Protein AF-W8AZU4-F1 (afdb_monomer_lite)

InterPro domains:
  IPR036910 High mobility group box domain superfamily [G3DSA:1.10.30.10] (38-131)
  IPR036910 High mobility group box domain superfamily [SSF47095] (46-109)

Sequence (178 aa):
MSGIWDKICEVFTTLVRPSRRKTRVTFSPSTLHREILRHTKFSACSNPFFNFLAEVRMKAGGGDFTNLGCGSLSPRESARIAKTAGRLWNAMSDEQKQPYRSIAMEQRKLKRLRRRRSLLTARKRRRRKPPVQCGFLLAPPSQKETRSSSTSVNSVCGEYDEVDDTSSTCSDGLGGRI

pLDDT: mean 70.91, std 18.45, range [39.22, 98.44]

Secondary structure (DSSP, 8-state):
--HHHHHHHHHHHHHS------------HHHHHHHHHHHTS-SPPSSHHHHHHHHHHHHHTTS-TT--S-----HHHHHHHHHHHHHHHHHS-HHHHHHHHHHHHHHHHHHHHHHHHHHHHHHHHHHHS-------------------------------------------------

Foldseek 3Di:
DCVVVVVVVVVCPVVCPPPPPPPVVDDDPVRVVVVCCVVLLQPQALDLLSNQLSVLCCVVQPVDPPPPPPSPQDPVRSVVSSVVSVVVVVVDDVVRSVVSNVSSVVVVVVVVVVVVVVVVVVVVVVVPPDPPPPPPPDDDDDDDDDDDDDDDDDDDPDPDDDDDPDDDDDDDDDDDDD

Organism: Ceratitis capitata (NCBI:txid7213)

Radius of gyration: 28.92 Å; chains: 1; bounding box: 54×57×100 Å

Structure (mmCIF, N/CA/C/O backbone):
data_AF-W8AZU4-F1
#
_entry.id   AF-W8AZU4-F1
#
loop_
_atom_site.group_PDB
_atom_site.id
_atom_site.type_symbol
_atom_site.label_atom_id
_atom_site.label_alt_id
_atom_site.label_comp_id
_atom_site.label_asym_id
_atom_site.label_entity_id
_atom_site.label_seq_id
_atom_site.pdbx_PDB_ins_code
_atom_site.Cartn_x
_atom_site.Cartn_y
_atom_site.Cartn_z
_atom_site.occupancy
_atom_site.B_iso_or_equiv
_atom_site.auth_seq_id
_atom_site.auth_comp_id
_atom_site.auth_asym_id
_atom_site.auth_atom_id
_atom_site.pdbx_PDB_model_num
ATOM 1 N N . MET A 1 1 ? 32.392 -22.719 46.124 1.00 52.19 1 MET A N 1
ATOM 2 C CA . MET A 1 1 ? 31.987 -21.555 46.941 1.00 52.19 1 MET A CA 1
ATOM 3 C C . MET A 1 1 ? 30.684 -20.974 46.386 1.00 52.19 1 MET A C 1
ATOM 5 O O . MET A 1 1 ? 30.717 -19.932 45.750 1.00 52.19 1 MET A O 1
ATOM 9 N N . SER A 1 2 ? 29.547 -21.652 46.584 1.00 58.03 2 SER A N 1
ATOM 10 C CA . SER A 1 2 ? 28.260 -21.235 45.977 1.00 58.03 2 SER A CA 1
ATOM 11 C C . SER A 1 2 ? 27.153 -20.934 46.999 1.00 58.03 2 SER A C 1
ATOM 13 O O . SER A 1 2 ? 26.133 -20.358 46.653 1.00 58.03 2 SER A O 1
ATOM 15 N N . GLY A 1 3 ? 27.372 -21.211 48.290 1.00 80.38 3 GLY A N 1
ATOM 16 C CA . GLY A 1 3 ? 26.290 -21.227 49.286 1.00 80.38 3 GLY A CA 1
ATOM 17 C C . GLY A 1 3 ? 25.689 -19.873 49.687 1.00 80.38 3 GLY A C 1
ATOM 18 O O . GLY A 1 3 ? 24.653 -19.854 50.342 1.00 80.38 3 GLY A O 1
ATOM 19 N N . ILE A 1 4 ? 26.311 -18.744 49.335 1.00 84.81 4 ILE A N 1
ATOM 20 C CA . ILE A 1 4 ? 25.752 -17.403 49.600 1.00 84.81 4 ILE A CA 1
ATOM 21 C C . ILE A 1 4 ? 24.885 -16.935 48.436 1.00 84.81 4 ILE A C 1
ATOM 23 O O . ILE A 1 4 ? 23.836 -16.334 48.654 1.00 84.81 4 ILE A O 1
ATOM 27 N N . TRP A 1 5 ? 25.294 -17.244 47.207 1.00 83.12 5 TRP A N 1
ATOM 28 C CA . TRP A 1 5 ? 24.556 -16.824 46.024 1.00 83.12 5 TRP A CA 1
ATOM 29 C C . TRP A 1 5 ? 23.240 -17.587 45.888 1.00 83.12 5 TRP A C 1
ATOM 31 O O . TRP A 1 5 ? 22.209 -16.970 45.639 1.00 83.12 5 TRP A O 1
ATOM 41 N N . ASP A 1 6 ? 23.247 -18.877 46.224 1.00 83.75 6 ASP A N 1
ATOM 42 C CA . ASP A 1 6 ? 22.038 -19.703 46.257 1.00 83.75 6 ASP A CA 1
ATOM 43 C C . ASP A 1 6 ? 21.012 -19.174 47.276 1.00 83.75 6 ASP A C 1
ATOM 45 O O . ASP A 1 6 ? 19.832 -19.034 46.957 1.00 83.75 6 ASP A O 1
ATOM 49 N N . LYS A 1 7 ? 21.471 -18.761 48.467 1.00 86.75 7 LYS A N 1
ATOM 50 C CA . LYS A 1 7 ? 20.611 -18.160 49.504 1.00 86.75 7 LYS A CA 1
ATOM 51 C C . LYS A 1 7 ? 20.043 -16.809 49.082 1.00 86.75 7 LYS A C 1
ATOM 53 O O . LYS A 1 7 ? 18.894 -16.499 49.381 1.00 86.75 7 LYS A O 1
ATOM 58 N N . ILE A 1 8 ? 20.835 -16.000 48.381 1.00 85.12 8 ILE A N 1
ATOM 59 C CA . ILE A 1 8 ? 20.374 -14.713 47.853 1.00 85.12 8 ILE A CA 1
ATOM 60 C C . ILE A 1 8 ? 19.313 -14.943 46.771 1.00 85.12 8 ILE A C 1
ATOM 62 O O . ILE A 1 8 ? 18.252 -14.320 46.821 1.00 85.12 8 ILE A O 1
ATOM 66 N N . CYS A 1 9 ? 19.537 -15.879 45.845 1.00 80.69 9 CYS A N 1
ATOM 67 C CA . CYS A 1 9 ? 18.547 -16.261 44.838 1.00 80.69 9 CYS A CA 1
ATOM 68 C C . CYS A 1 9 ? 17.243 -16.767 45.474 1.00 80.69 9 CYS A C 1
ATOM 70 O O . CYS A 1 9 ? 16.163 -16.353 45.054 1.00 80.69 9 CYS A O 1
ATOM 72 N N . GLU A 1 10 ? 17.320 -17.583 46.525 1.00 83.62 10 GLU A N 1
ATOM 73 C CA . GLU A 1 10 ? 16.152 -18.090 47.251 1.00 83.62 10 GLU A CA 1
ATOM 74 C C . GLU A 1 10 ? 15.335 -16.958 47.905 1.00 83.62 10 GLU A C 1
ATOM 76 O O . GLU A 1 10 ? 14.111 -16.877 47.738 1.00 83.62 10 GLU A O 1
ATOM 81 N N . VAL A 1 11 ? 16.005 -15.997 48.548 1.00 86.38 11 VAL A N 1
ATOM 82 C CA . VAL A 1 11 ? 15.364 -14.800 49.122 1.00 86.38 11 VAL A CA 1
ATOM 83 C C . VAL A 1 11 ? 14.699 -13.944 48.038 1.00 86.38 11 VAL A C 1
ATOM 85 O O . VAL A 1 11 ? 13.568 -13.489 48.209 1.00 86.38 11 VAL A O 1
ATOM 88 N N . PHE A 1 12 ? 15.338 -13.767 46.880 1.00 80.56 12 PHE A N 1
ATOM 89 C CA . PHE A 1 12 ? 14.716 -13.049 45.767 1.00 80.56 12 PHE A CA 1
ATOM 90 C C . PHE A 1 12 ? 13.496 -13.785 45.207 1.00 80.56 12 PHE A C 1
ATOM 92 O O . PHE A 1 12 ? 12.484 -13.145 44.935 1.00 80.56 12 PHE A O 1
ATOM 99 N N . THR A 1 13 ? 13.534 -15.114 45.080 1.00 77.12 13 THR A N 1
ATOM 100 C CA . THR A 1 13 ? 12.371 -15.880 44.593 1.00 77.12 13 THR A CA 1
ATOM 101 C C . THR A 1 13 ? 11.182 -15.858 45.556 1.00 77.12 13 THR A C 1
ATOM 103 O O . THR A 1 13 ? 10.034 -15.922 45.114 1.00 77.12 13 THR A O 1
ATOM 106 N N . THR A 1 14 ? 11.431 -15.723 46.860 1.00 77.81 14 THR A N 1
ATOM 107 C CA . THR A 1 14 ? 10.383 -15.650 47.890 1.00 77.81 14 THR A CA 1
ATOM 108 C C . THR A 1 14 ? 9.821 -14.235 48.060 1.00 77.81 14 THR A C 1
ATOM 110 O O . THR A 1 14 ? 8.606 -14.077 48.207 1.00 77.81 14 THR A O 1
ATOM 113 N N . LEU A 1 15 ? 10.666 -13.199 47.979 1.00 76.81 15 LEU A N 1
ATOM 114 C CA . LEU A 1 15 ? 10.249 -11.791 48.056 1.00 76.81 15 LEU A CA 1
ATOM 115 C C . LEU A 1 15 ? 9.576 -11.307 46.771 1.00 76.81 15 LEU A C 1
ATOM 117 O O . LEU A 1 15 ? 8.565 -10.601 46.819 1.00 76.81 15 LEU A O 1
ATOM 121 N N . VAL A 1 16 ? 10.088 -11.717 45.611 1.00 74.06 16 VAL A N 1
ATOM 122 C CA . VAL A 1 16 ? 9.458 -11.452 44.318 1.00 74.06 16 VAL A CA 1
ATOM 123 C C . VAL A 1 16 ? 8.365 -12.492 44.121 1.00 74.06 16 VAL A C 1
ATOM 125 O O . VAL A 1 16 ? 8.480 -13.385 43.287 1.00 74.06 16 VAL A O 1
ATOM 128 N N . ARG A 1 17 ? 7.267 -12.379 44.883 1.00 60.75 17 ARG A N 1
ATOM 129 C CA . ARG A 1 17 ? 6.017 -13.068 44.540 1.00 60.75 17 ARG A CA 1
ATOM 130 C C . ARG A 1 17 ? 5.733 -12.743 43.075 1.00 60.75 17 ARG A C 1
ATOM 132 O O . ARG A 1 17 ? 5.452 -11.576 42.784 1.00 60.75 17 ARG A O 1
ATOM 139 N N . PRO A 1 18 ? 5.777 -13.716 42.145 1.00 58.25 18 PRO A N 1
ATOM 140 C CA . PRO A 1 18 ? 5.405 -13.454 40.770 1.00 58.25 18 PRO A CA 1
ATOM 141 C C . PRO A 1 18 ? 3.962 -12.981 40.826 1.00 58.25 18 PRO A C 1
ATOM 143 O O . PRO A 1 18 ? 3.073 -13.754 41.193 1.00 58.25 18 PRO A O 1
ATOM 146 N N . SER A 1 19 ? 3.733 -11.693 40.571 1.00 55.66 19 SER A N 1
ATOM 147 C CA . SER A 1 19 ? 2.396 -11.120 40.570 1.00 55.66 19 SER A CA 1
ATOM 148 C C . SER A 1 19 ? 1.576 -11.920 39.568 1.00 55.66 19 SER A C 1
ATOM 150 O O . SER A 1 19 ? 1.701 -11.759 38.356 1.00 55.66 19 SER A O 1
ATOM 152 N N . ARG A 1 20 ? 0.743 -12.840 40.070 1.00 54.81 20 ARG A N 1
ATOM 153 C CA . ARG A 1 20 ? -0.113 -13.713 39.260 1.00 54.81 20 ARG A CA 1
ATOM 154 C C . ARG A 1 20 ? -1.301 -12.957 38.675 1.00 54.81 20 ARG A C 1
ATOM 156 O O . ARG A 1 20 ? -2.317 -13.562 38.342 1.00 54.81 20 ARG A O 1
ATOM 163 N N . ARG A 1 21 ? -1.183 -11.644 38.472 1.00 56.91 21 ARG A N 1
ATOM 164 C CA . ARG A 1 21 ? -2.088 -10.924 37.585 1.00 56.91 21 ARG A CA 1
ATOM 165 C C . ARG A 1 21 ? -1.713 -11.275 36.151 1.00 56.91 21 ARG A C 1
ATOM 167 O O . ARG A 1 21 ? -1.140 -10.483 35.414 1.00 56.91 21 ARG A O 1
ATOM 174 N N . LYS A 1 22 ? -2.076 -12.493 35.745 1.00 58.22 22 LYS A N 1
ATOM 175 C CA . LYS A 1 22 ? -2.219 -12.857 34.340 1.00 58.22 22 LYS A CA 1
ATOM 176 C C . LYS A 1 22 ? -3.443 -12.120 33.800 1.00 58.22 22 LYS A C 1
ATOM 178 O O . LYS A 1 22 ? -4.465 -12.731 33.512 1.00 58.22 22 LYS A O 1
ATOM 183 N N . THR A 1 23 ? -3.347 -10.808 33.607 1.00 59.47 23 THR A N 1
ATOM 184 C CA . THR A 1 23 ? -4.118 -10.168 32.540 1.00 59.47 23 THR A CA 1
ATOM 185 C C . THR A 1 23 ? -3.494 -10.645 31.239 1.00 59.47 23 THR A C 1
ATOM 187 O O . THR A 1 23 ? -2.675 -9.964 30.629 1.00 59.47 23 THR A O 1
ATOM 190 N N . ARG A 1 24 ? -3.814 -11.887 30.858 1.00 56.28 24 ARG A N 1
ATOM 191 C CA . ARG A 1 24 ? -3.509 -12.417 29.536 1.00 56.28 24 ARG A CA 1
ATOM 192 C C . ARG A 1 24 ? -4.415 -11.642 28.590 1.00 56.28 24 ARG A C 1
ATOM 194 O O . ARG A 1 24 ? -5.546 -12.043 28.345 1.00 56.28 24 ARG A O 1
ATOM 201 N N . VAL A 1 25 ? -3.949 -10.473 28.159 1.00 69.19 25 VAL A N 1
ATOM 202 C CA . VAL A 1 25 ? -4.617 -9.673 27.136 1.00 69.19 25 VAL A CA 1
ATOM 203 C C . VAL A 1 25 ? -4.492 -10.473 25.850 1.00 69.19 25 VAL A C 1
ATOM 205 O O . VAL A 1 25 ? -3.482 -10.425 25.154 1.00 69.19 25 VAL A O 1
ATOM 208 N N . THR A 1 26 ? -5.491 -11.305 25.584 1.00 69.25 26 THR A N 1
ATOM 209 C CA . THR A 1 26 ? -5.625 -11.978 24.305 1.00 69.25 26 THR A CA 1
ATOM 210 C C . THR A 1 26 ? -6.145 -10.936 23.332 1.00 69.25 26 THR A C 1
ATOM 212 O O . THR A 1 26 ? -7.284 -10.476 23.405 1.00 69.25 26 THR A O 1
ATOM 215 N N . PHE A 1 27 ? -5.273 -10.485 22.437 1.00 72.19 27 PHE A N 1
ATOM 216 C CA . PHE A 1 27 ? -5.737 -9.696 21.313 1.00 72.19 27 PHE A CA 1
ATOM 217 C C . PHE A 1 27 ? -6.632 -10.585 20.456 1.00 72.19 27 PHE A C 1
ATOM 219 O O . PHE A 1 27 ? -6.278 -11.725 20.157 1.00 72.19 27 PHE A O 1
ATOM 226 N N . SER A 1 28 ? -7.784 -10.054 20.045 1.00 82.44 28 SER A N 1
ATOM 227 C CA . SER A 1 28 ? -8.571 -10.675 18.981 1.00 82.44 28 SER A CA 1
ATOM 228 C C . SER A 1 28 ? -7.645 -10.997 17.797 1.00 82.44 28 SER A C 1
ATOM 230 O O . SER A 1 28 ? -6.812 -10.144 17.462 1.00 82.44 28 SER A O 1
ATOM 232 N N . PRO A 1 29 ? -7.794 -12.154 17.128 1.00 75.44 29 PRO A N 1
ATOM 233 C CA . PRO A 1 29 ? -7.015 -12.493 15.936 1.00 75.44 29 PRO A CA 1
ATOM 234 C C . PRO A 1 29 ? -6.988 -11.361 14.898 1.00 75.44 29 PRO A C 1
ATOM 236 O O . PRO A 1 29 ? -5.948 -11.074 14.311 1.00 75.44 29 PRO A O 1
ATOM 239 N N . SER A 1 30 ? -8.095 -10.626 14.752 1.00 75.38 30 SER A N 1
ATOM 240 C CA . SER A 1 30 ? -8.183 -9.448 13.879 1.00 75.38 30 SER A CA 1
ATOM 241 C C . SER A 1 30 ? -7.304 -8.273 14.327 1.00 75.38 30 SER A C 1
ATOM 243 O O . SER A 1 30 ? -6.746 -7.560 13.492 1.00 75.38 30 SER A O 1
ATOM 245 N N . THR A 1 31 ? -7.147 -8.062 15.635 1.00 74.25 31 THR A N 1
ATOM 246 C CA . THR A 1 31 ? -6.266 -7.028 16.195 1.00 74.25 31 THR A CA 1
ATOM 247 C C . THR A 1 31 ? -4.806 -7.403 16.003 1.00 74.25 31 THR A C 1
ATOM 249 O O . THR A 1 31 ? -4.027 -6.554 15.583 1.00 74.25 31 THR A O 1
ATOM 252 N N . LEU A 1 32 ? -4.457 -8.668 16.248 1.00 77.06 32 LEU A N 1
ATOM 253 C CA . LEU A 1 32 ? -3.104 -9.188 16.060 1.00 77.06 32 LEU A CA 1
ATOM 254 C C . LEU A 1 32 ? -2.707 -9.114 14.578 1.00 77.06 32 LEU A C 1
ATOM 256 O O . LEU A 1 32 ? -1.674 -8.542 14.249 1.00 77.06 32 LEU A O 1
ATOM 260 N N . HIS A 1 33 ? -3.583 -9.555 13.672 1.00 69.00 33 HIS A N 1
ATOM 261 C CA . HIS A 1 33 ? -3.378 -9.438 12.227 1.00 69.00 33 HIS A CA 1
ATOM 262 C C . HIS A 1 33 ? -3.179 -7.979 11.786 1.00 69.00 33 HIS A C 1
ATOM 264 O O . HIS A 1 33 ? -2.259 -7.656 11.039 1.00 69.00 33 HIS A O 1
ATOM 270 N N . ARG A 1 34 ? -3.989 -7.057 12.316 1.00 67.56 34 ARG A N 1
ATOM 271 C CA . ARG A 1 34 ? -3.863 -5.621 12.037 1.00 67.56 34 ARG A CA 1
ATOM 272 C C . ARG A 1 34 ? -2.594 -4.996 12.633 1.00 67.56 34 ARG A C 1
ATOM 274 O O . ARG A 1 34 ? -2.157 -3.956 12.141 1.00 67.56 34 ARG A O 1
ATOM 281 N N . GLU A 1 35 ? -2.046 -5.567 13.700 1.00 64.88 35 GLU A N 1
ATOM 282 C CA . GLU A 1 35 ? -0.778 -5.143 14.303 1.00 64.88 35 GLU A CA 1
ATOM 283 C C . GLU A 1 35 ? 0.413 -5.691 13.510 1.00 64.88 35 GLU A C 1
ATOM 285 O O . GLU A 1 35 ? 1.319 -4.930 13.188 1.00 64.88 35 GLU A O 1
ATOM 290 N N . ILE A 1 36 ? 0.353 -6.952 13.069 1.00 66.00 36 ILE A N 1
ATOM 291 C CA . ILE A 1 36 ? 1.316 -7.538 12.126 1.00 66.00 36 ILE A CA 1
ATOM 292 C C . ILE A 1 36 ? 1.379 -6.683 10.861 1.00 66.00 36 ILE A C 1
ATOM 294 O O . ILE A 1 36 ? 2.453 -6.211 10.521 1.00 66.00 36 ILE A O 1
ATOM 298 N N . LEU A 1 37 ? 0.241 -6.375 10.227 1.00 61.81 37 LEU A N 1
ATOM 299 C CA . LEU A 1 37 ? 0.197 -5.512 9.037 1.00 61.81 37 LEU A CA 1
ATOM 300 C C . LEU A 1 37 ? 0.771 -4.101 9.272 1.00 61.81 37 LEU A C 1
ATOM 302 O O . LEU A 1 37 ? 1.288 -3.485 8.340 1.00 61.81 37 LEU A O 1
ATOM 306 N N . ARG A 1 38 ? 0.678 -3.569 10.501 1.00 59.19 38 ARG A N 1
ATOM 307 C CA . ARG A 1 38 ? 1.296 -2.282 10.866 1.00 59.19 38 ARG A CA 1
ATOM 308 C C . ARG A 1 38 ? 2.808 -2.404 11.024 1.00 59.19 38 ARG A C 1
ATOM 310 O O . ARG A 1 38 ? 3.534 -1.563 10.501 1.00 59.19 38 ARG A O 1
ATOM 317 N N . HIS A 1 39 ? 3.281 -3.437 11.713 1.00 52.97 39 HIS A N 1
ATOM 318 C CA . HIS A 1 39 ? 4.709 -3.656 11.938 1.00 52.97 39 HIS A CA 1
ATOM 319 C C . HIS A 1 39 ? 5.452 -4.075 10.672 1.00 52.97 39 HIS A C 1
ATOM 321 O O . HIS A 1 39 ? 6.605 -3.690 10.485 1.00 52.97 39 HIS A O 1
ATOM 327 N N . THR A 1 40 ? 4.794 -4.798 9.769 1.00 53.72 40 THR A N 1
ATOM 328 C CA . THR A 1 40 ? 5.414 -5.288 8.537 1.00 53.72 40 THR A CA 1
ATOM 329 C C . THR A 1 40 ? 5.514 -4.226 7.439 1.00 53.72 40 THR A C 1
ATOM 331 O O . THR A 1 40 ? 6.054 -4.505 6.378 1.00 53.72 40 THR A O 1
ATOM 334 N N . LYS A 1 41 ? 5.065 -2.979 7.671 1.00 60.69 41 LYS A N 1
ATOM 335 C CA . LYS A 1 41 ? 5.096 -1.866 6.690 1.00 60.69 41 LYS A CA 1
ATOM 336 C C . LYS A 1 41 ? 4.357 -2.161 5.368 1.00 60.69 41 LYS A C 1
ATOM 338 O O . LYS A 1 41 ? 4.453 -1.363 4.439 1.00 60.69 41 LYS A O 1
ATOM 343 N N . PHE A 1 42 ? 3.603 -3.260 5.287 1.00 62.91 42 PHE A N 1
ATOM 344 C CA . PHE A 1 42 ? 2.855 -3.688 4.098 1.00 62.91 42 PHE A CA 1
ATOM 345 C C . PHE A 1 42 ? 1.386 -3.262 4.134 1.00 62.91 42 PHE A C 1
ATOM 347 O O . PHE A 1 42 ? 0.573 -3.720 3.334 1.00 62.91 42 PHE A O 1
ATOM 354 N N . SER A 1 43 ? 1.009 -2.388 5.068 1.00 69.38 43 SER A N 1
ATOM 355 C CA . SER A 1 43 ? -0.328 -1.815 5.058 1.00 69.38 43 SER A CA 1
ATOM 356 C C . SER A 1 43 ? -0.534 -1.007 3.782 1.00 69.38 43 SER A C 1
ATOM 358 O O . SER A 1 43 ? 0.269 -0.121 3.487 1.00 69.38 43 SER A O 1
ATOM 360 N N . ALA A 1 44 ? -1.634 -1.271 3.080 1.00 81.62 44 ALA A N 1
ATOM 361 C CA . ALA A 1 44 ? -2.027 -0.483 1.927 1.00 81.62 44 ALA A CA 1
ATOM 362 C C . ALA A 1 44 ? -2.044 1.019 2.273 1.00 81.62 44 ALA A C 1
ATOM 364 O O . ALA A 1 44 ? -2.649 1.462 3.256 1.00 81.62 44 ALA A O 1
ATOM 365 N N . CYS A 1 45 ? -1.359 1.795 1.447 1.00 87.25 45 CYS A N 1
ATOM 366 C CA . CYS A 1 45 ? -1.176 3.230 1.552 1.00 87.25 45 CYS A CA 1
ATOM 367 C C . CYS A 1 45 ? -2.134 3.969 0.613 1.00 87.25 45 CYS A C 1
ATOM 369 O O . CYS A 1 45 ? -2.594 3.444 -0.400 1.00 87.25 45 CYS A O 1
ATOM 371 N N . SER A 1 46 ? -2.397 5.240 0.926 1.00 89.75 46 SER A N 1
ATOM 372 C CA . SER A 1 46 ? -3.196 6.127 0.070 1.00 89.75 46 SER A CA 1
ATOM 373 C C . SER A 1 46 ? -2.459 6.613 -1.179 1.00 89.75 46 SER A C 1
ATOM 375 O O . SER A 1 46 ? -3.063 7.300 -1.992 1.00 89.75 46 SER A O 1
ATOM 377 N N . ASN A 1 47 ? -1.164 6.319 -1.308 1.00 92.50 47 ASN A N 1
ATOM 378 C CA . ASN A 1 47 ? -0.376 6.619 -2.497 1.00 92.50 47 ASN A CA 1
ATOM 379 C C . ASN A 1 47 ? -0.126 5.300 -3.253 1.00 92.50 47 ASN A C 1
ATOM 381 O O . ASN A 1 47 ? 0.363 4.344 -2.639 1.00 92.50 47 ASN A O 1
ATOM 385 N N . PRO A 1 48 ? -0.446 5.243 -4.558 1.00 94.81 48 PRO A N 1
ATOM 386 C CA . PRO A 1 48 ? -0.356 4.020 -5.348 1.00 94.81 48 PRO A CA 1
ATOM 387 C C . PRO A 1 48 ? 1.076 3.488 -5.477 1.00 94.81 48 PRO A C 1
ATOM 389 O O . PRO A 1 48 ? 1.276 2.277 -5.405 1.00 94.81 48 PRO A O 1
ATOM 392 N N . PHE A 1 49 ? 2.082 4.363 -5.574 1.00 95.06 49 PHE A N 1
ATOM 393 C CA . PHE A 1 49 ? 3.481 3.947 -5.692 1.00 95.06 49 PHE A CA 1
ATOM 394 C C . PHE A 1 49 ? 3.950 3.154 -4.468 1.00 95.06 49 PHE A C 1
ATOM 396 O O . PHE A 1 49 ? 4.661 2.164 -4.609 1.00 95.06 49 PHE A O 1
ATOM 403 N N . PHE A 1 50 ? 3.531 3.537 -3.257 1.00 92.31 50 PHE A N 1
ATOM 404 C CA . PHE A 1 50 ? 3.928 2.801 -2.052 1.00 92.31 50 PHE A CA 1
ATOM 405 C C . PHE A 1 50 ? 3.299 1.407 -1.973 1.00 92.31 50 PHE A C 1
ATOM 407 O O . PHE A 1 50 ? 3.919 0.513 -1.401 1.00 92.31 50 PHE A O 1
ATOM 414 N N . ASN A 1 51 ? 2.124 1.201 -2.573 1.00 92.56 51 ASN A N 1
ATOM 415 C CA . ASN A 1 51 ? 1.508 -0.126 -2.676 1.00 92.56 51 ASN A CA 1
ATOM 416 C C . ASN A 1 51 ? 2.310 -1.025 -3.621 1.00 92.56 51 ASN A C 1
ATOM 418 O O . ASN A 1 51 ? 2.635 -2.155 -3.268 1.00 92.56 51 ASN A O 1
ATOM 422 N N . PHE 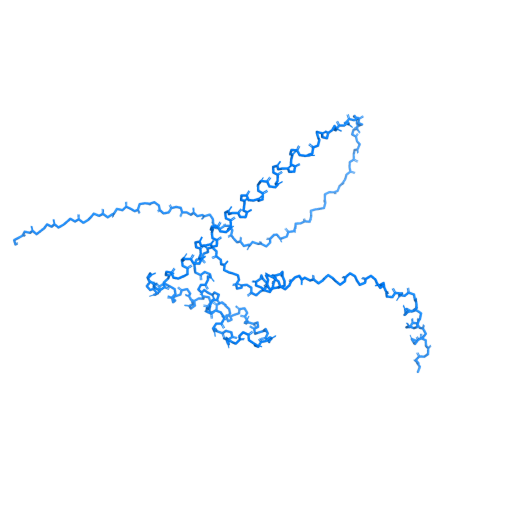A 1 52 ? 2.712 -0.487 -4.772 1.00 94.25 52 PHE A N 1
ATOM 423 C CA . PHE A 1 52 ? 3.624 -1.166 -5.688 1.00 94.25 52 PHE A CA 1
ATOM 424 C C . PHE A 1 52 ? 4.979 -1.468 -5.029 1.00 94.25 52 PHE A C 1
ATOM 426 O O . PHE A 1 52 ? 5.470 -2.592 -5.077 1.00 94.25 52 PHE A O 1
ATOM 433 N N . LEU A 1 53 ? 5.568 -0.493 -4.335 1.00 91.81 53 LEU A N 1
ATOM 434 C CA . LEU A 1 53 ? 6.852 -0.666 -3.658 1.00 91.81 53 LEU A CA 1
ATOM 435 C C . LEU A 1 53 ? 6.788 -1.725 -2.549 1.00 91.81 53 LEU A C 1
ATOM 437 O O . LEU A 1 53 ? 7.761 -2.449 -2.336 1.00 91.81 53 LEU A O 1
ATOM 441 N N . ALA A 1 54 ? 5.666 -1.815 -1.835 1.00 88.69 54 ALA A N 1
ATOM 442 C CA . ALA A 1 54 ? 5.431 -2.867 -0.855 1.00 88.69 54 ALA A CA 1
ATOM 443 C C . ALA A 1 54 ? 5.459 -4.249 -1.521 1.00 88.69 54 ALA A C 1
ATOM 445 O O . ALA A 1 54 ? 6.168 -5.132 -1.042 1.00 88.69 54 ALA A O 1
ATOM 446 N N . GLU A 1 55 ? 4.780 -4.410 -2.658 1.00 88.88 55 GLU A N 1
ATOM 447 C CA . GLU A 1 55 ? 4.792 -5.656 -3.429 1.00 88.88 55 GLU A CA 1
ATOM 448 C C . GLU A 1 55 ? 6.200 -6.021 -3.918 1.00 88.88 55 GLU A C 1
ATOM 450 O O . GLU A 1 55 ? 6.646 -7.151 -3.723 1.00 88.88 55 GLU A O 1
ATOM 455 N N . VAL A 1 56 ? 6.940 -5.062 -4.483 1.00 90.81 56 VAL A N 1
ATOM 456 C CA . VAL A 1 56 ? 8.322 -5.287 -4.939 1.00 90.81 56 VAL A CA 1
ATOM 457 C C . VAL A 1 56 ? 9.220 -5.719 -3.780 1.00 90.81 56 VAL A C 1
ATOM 459 O O . VAL A 1 56 ? 10.041 -6.618 -3.942 1.00 90.81 56 VAL A O 1
ATOM 462 N N . ARG A 1 57 ? 9.056 -5.128 -2.590 1.00 87.00 57 ARG A N 1
ATOM 463 C CA . ARG A 1 57 ? 9.804 -5.538 -1.391 1.00 87.00 57 ARG A CA 1
ATOM 464 C C . ARG A 1 57 ? 9.445 -6.946 -0.935 1.00 87.00 57 ARG A C 1
ATOM 466 O O . ARG A 1 57 ? 10.347 -7.673 -0.536 1.00 87.00 57 ARG A O 1
ATOM 473 N N . MET A 1 58 ? 8.174 -7.338 -1.013 1.00 80.69 58 MET A N 1
ATOM 474 C CA . MET A 1 58 ? 7.768 -8.710 -0.689 1.00 80.69 58 MET A CA 1
ATOM 475 C C . MET A 1 58 ? 8.344 -9.719 -1.686 1.00 80.69 58 MET A C 1
ATOM 477 O O . MET A 1 58 ? 8.853 -10.759 -1.277 1.00 80.69 58 MET A O 1
ATOM 481 N N . LYS A 1 59 ? 8.344 -9.386 -2.982 1.00 85.25 59 LYS A N 1
ATOM 482 C CA . LYS A 1 59 ? 8.949 -10.224 -4.028 1.00 85.25 59 LYS A CA 1
ATOM 483 C C . LYS A 1 59 ? 10.467 -10.341 -3.869 1.00 85.25 59 LYS A C 1
ATOM 485 O O . LYS A 1 59 ? 11.005 -11.436 -3.962 1.00 85.25 59 LYS A O 1
ATOM 490 N N . ALA A 1 60 ? 11.153 -9.236 -3.575 1.00 84.19 60 ALA A N 1
ATOM 491 C CA . ALA A 1 60 ? 12.602 -9.227 -3.361 1.00 84.19 60 ALA A CA 1
ATOM 492 C C . ALA A 1 60 ? 13.024 -9.914 -2.049 1.00 84.19 60 ALA A C 1
ATOM 494 O O . ALA A 1 60 ? 14.125 -10.446 -1.965 1.00 84.19 60 ALA A O 1
ATOM 495 N N . GLY A 1 61 ? 12.158 -9.906 -1.033 1.00 75.00 61 GLY A N 1
ATOM 496 C CA . GLY A 1 61 ? 12.382 -10.549 0.263 1.00 75.00 61 GLY A CA 1
ATOM 497 C C . GLY A 1 61 ? 12.112 -12.056 0.294 1.00 75.00 61 GLY A C 1
ATOM 498 O O . GLY A 1 61 ? 12.109 -12.624 1.380 1.00 75.00 61 GLY A O 1
ATOM 499 N N . GLY A 1 62 ? 11.873 -12.696 -0.856 1.00 67.69 62 GLY A N 1
ATOM 500 C CA . GLY A 1 62 ? 11.746 -14.152 -0.954 1.00 67.69 62 GLY A CA 1
ATOM 501 C C . GLY A 1 62 ? 10.323 -14.701 -1.055 1.00 67.69 62 GLY A C 1
ATOM 502 O O . GLY A 1 62 ? 10.184 -15.913 -1.021 1.00 67.69 62 GLY A O 1
ATOM 503 N N . GLY A 1 63 ? 9.284 -13.867 -1.210 1.00 59.25 63 GLY A N 1
ATOM 504 C CA . GLY A 1 63 ? 7.940 -14.278 -1.667 1.00 59.25 63 GLY A CA 1
ATOM 505 C C . GLY A 1 63 ? 7.114 -15.206 -0.756 1.00 59.25 63 GLY A C 1
ATOM 506 O O . GLY A 1 63 ? 5.889 -15.218 -0.871 1.00 59.25 63 GLY A O 1
ATOM 507 N N . ASP A 1 64 ? 7.737 -15.920 0.179 1.00 55.81 64 ASP A N 1
ATOM 508 C CA . ASP A 1 64 ? 7.085 -16.907 1.029 1.00 55.81 64 ASP A CA 1
ATOM 509 C C . ASP A 1 64 ? 6.540 -16.260 2.299 1.00 55.81 64 ASP A C 1
ATOM 511 O O . ASP A 1 64 ? 7.246 -16.021 3.280 1.00 55.81 64 ASP A O 1
ATOM 515 N N . PHE A 1 65 ? 5.228 -16.037 2.306 1.00 53.34 65 PHE A N 1
ATOM 516 C CA . PHE A 1 65 ? 4.469 -15.578 3.475 1.00 53.34 65 PHE A CA 1
ATOM 517 C C . PHE A 1 65 ? 4.582 -16.533 4.689 1.00 53.34 65 PHE A C 1
ATOM 519 O O . PHE A 1 65 ? 4.172 -16.180 5.794 1.00 53.34 65 PHE A O 1
ATOM 526 N N . THR A 1 66 ? 5.108 -17.749 4.488 1.00 48.69 66 THR A N 1
ATOM 527 C CA . THR A 1 66 ? 5.215 -18.834 5.476 1.00 48.69 66 THR A CA 1
ATOM 528 C C . THR A 1 66 ? 6.560 -18.891 6.197 1.00 48.69 66 THR A C 1
ATOM 530 O O . THR A 1 66 ? 6.636 -19.478 7.278 1.00 48.69 66 THR A O 1
ATOM 533 N N . ASN A 1 67 ? 7.605 -18.242 5.681 1.00 47.75 67 ASN A N 1
ATOM 534 C CA . ASN A 1 67 ? 8.875 -18.151 6.388 1.00 47.75 67 ASN A CA 1
ATOM 535 C C . ASN A 1 67 ? 8.835 -16.961 7.356 1.00 47.75 67 ASN A C 1
ATOM 537 O O . ASN A 1 67 ? 9.233 -15.844 7.042 1.00 47.75 67 ASN A O 1
ATOM 541 N N . LEU A 1 68 ? 8.397 -17.232 8.591 1.00 49.19 68 LEU A N 1
ATOM 542 C CA . LEU A 1 68 ? 8.495 -16.357 9.776 1.00 49.19 68 LEU A CA 1
ATOM 543 C C . LEU A 1 68 ? 9.948 -15.969 10.153 1.00 49.19 68 LEU A C 1
ATOM 545 O O . LEU A 1 68 ? 10.193 -15.428 11.230 1.00 49.19 68 LEU A O 1
ATOM 549 N N . GLY A 1 69 ? 10.918 -16.211 9.272 1.00 46.25 69 GLY A N 1
ATOM 550 C CA . GLY A 1 69 ? 12.253 -15.641 9.318 1.00 46.25 69 GLY A CA 1
ATOM 551 C C . GLY A 1 69 ? 12.232 -14.283 8.635 1.00 46.25 69 GLY A C 1
ATOM 552 O O . GLY A 1 69 ? 12.467 -14.189 7.438 1.00 46.25 69 GLY A O 1
ATOM 553 N N . CYS A 1 70 ? 11.923 -13.247 9.416 1.00 49.78 70 CYS A N 1
ATOM 554 C CA . CYS A 1 70 ? 12.047 -11.833 9.077 1.00 49.78 70 CYS A CA 1
ATOM 555 C C . CYS A 1 70 ? 13.383 -11.553 8.362 1.00 49.78 70 CYS A C 1
ATOM 557 O O . CYS A 1 70 ? 14.390 -11.233 8.996 1.00 49.78 70 CYS A O 1
ATOM 559 N N . GLY A 1 71 ? 13.389 -11.678 7.033 1.00 54.16 71 GLY A N 1
ATOM 560 C CA . GLY A 1 71 ? 14.469 -11.243 6.163 1.00 54.16 71 GLY A CA 1
ATOM 561 C C . GLY A 1 71 ? 14.473 -9.727 6.159 1.00 54.16 71 GLY A C 1
ATOM 562 O O . GLY A 1 71 ? 13.952 -9.091 5.244 1.00 54.16 71 GLY A O 1
ATOM 563 N N . SER A 1 72 ? 14.976 -9.135 7.241 1.00 63.88 72 SER A N 1
ATOM 564 C CA . SER A 1 72 ? 15.206 -7.704 7.337 1.00 63.88 72 SER A CA 1
ATOM 565 C C . SER A 1 72 ? 16.194 -7.327 6.240 1.00 63.88 72 SER A C 1
ATOM 567 O O . SER A 1 72 ? 17.403 -7.415 6.444 1.00 63.88 72 SER A O 1
ATOM 569 N N . LEU A 1 73 ? 15.672 -6.909 5.082 1.00 71.56 73 LEU A N 1
ATOM 570 C CA . LEU A 1 73 ? 16.467 -6.341 3.999 1.00 71.56 73 LEU A CA 1
ATOM 571 C C . LEU A 1 73 ? 17.397 -5.296 4.601 1.00 71.56 73 LEU A C 1
ATOM 573 O O . LEU A 1 73 ? 16.948 -4.412 5.344 1.00 71.56 73 LEU A O 1
ATOM 577 N N . SER A 1 74 ? 18.687 -5.375 4.281 1.00 85.19 74 SER A N 1
ATOM 578 C CA . SER A 1 74 ? 19.616 -4.370 4.776 1.00 85.19 74 SER A CA 1
ATOM 579 C C . SER A 1 74 ? 19.150 -2.979 4.307 1.00 85.19 74 SER A C 1
ATOM 581 O O . SER A 1 74 ? 18.543 -2.842 3.233 1.00 85.19 74 SER A O 1
ATOM 583 N N . PRO A 1 75 ? 19.422 -1.902 5.064 1.00 84.88 75 PRO A N 1
ATOM 584 C CA . PRO A 1 75 ? 19.050 -0.551 4.642 1.00 84.88 75 PRO A CA 1
ATOM 585 C C . PRO A 1 75 ? 19.582 -0.194 3.243 1.00 84.88 75 PRO A C 1
ATOM 587 O O . PRO A 1 75 ? 18.915 0.503 2.476 1.00 84.88 75 PRO A O 1
ATOM 590 N N . ARG A 1 76 ? 20.759 -0.725 2.878 1.00 87.62 76 ARG A N 1
ATOM 591 C CA . ARG A 1 76 ? 21.376 -0.538 1.558 1.00 87.62 76 ARG A CA 1
ATOM 592 C C . ARG A 1 76 ? 20.597 -1.243 0.447 1.00 87.62 76 ARG A C 1
ATOM 594 O O . ARG A 1 76 ? 20.345 -0.626 -0.587 1.00 87.62 76 ARG A O 1
ATOM 601 N N . GLU A 1 77 ? 20.182 -2.491 0.647 1.00 87.88 77 GLU A N 1
ATOM 602 C CA . GLU A 1 77 ? 19.349 -3.226 -0.319 1.00 87.88 77 GLU A CA 1
ATOM 603 C C . GLU A 1 77 ? 17.972 -2.590 -0.455 1.00 87.88 77 GLU A C 1
ATOM 605 O O . GLU A 1 77 ? 17.515 -2.345 -1.569 1.00 87.88 77 GLU A O 1
ATOM 610 N N . SER A 1 78 ? 17.356 -2.209 0.665 1.00 86.38 78 SER A N 1
ATOM 611 C CA . SER A 1 78 ? 16.078 -1.492 0.677 1.00 86.38 78 SER A CA 1
ATOM 612 C C . SER A 1 78 ? 16.130 -0.208 -0.159 1.00 86.38 78 SER A C 1
ATOM 614 O O . SER A 1 78 ? 15.188 0.092 -0.897 1.00 86.38 78 SER A O 1
ATOM 616 N N . ALA A 1 79 ? 17.237 0.539 -0.085 1.00 90.19 79 ALA A N 1
ATOM 617 C CA . ALA A 1 79 ? 17.450 1.738 -0.891 1.00 90.19 79 ALA 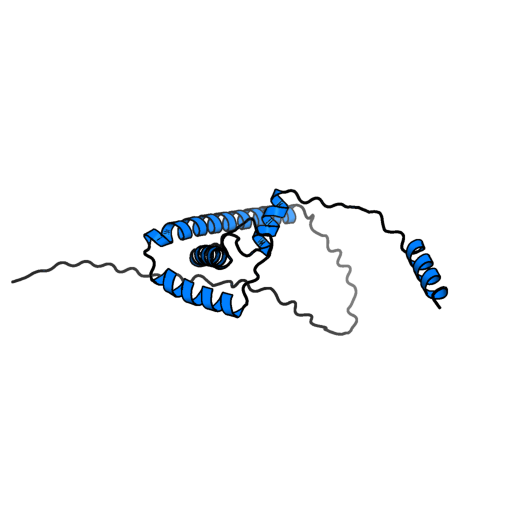A CA 1
ATOM 618 C C . ALA A 1 79 ? 17.649 1.419 -2.384 1.00 90.19 79 ALA A C 1
ATOM 620 O O . ALA A 1 79 ? 17.118 2.130 -3.239 1.00 90.19 79 ALA A O 1
ATOM 621 N N . ARG A 1 80 ? 18.376 0.345 -2.719 1.00 93.25 80 ARG A N 1
ATOM 622 C CA . ARG A 1 80 ? 18.547 -0.116 -4.111 1.00 93.25 80 ARG A CA 1
ATOM 623 C C . ARG A 1 80 ? 17.219 -0.566 -4.724 1.00 93.25 80 ARG A C 1
ATOM 625 O O . ARG A 1 80 ? 16.903 -0.171 -5.846 1.00 93.25 80 ARG A O 1
ATOM 632 N N . ILE A 1 81 ? 16.415 -1.310 -3.966 1.00 91.94 81 ILE A N 1
ATOM 633 C CA . ILE A 1 81 ? 15.069 -1.738 -4.362 1.00 91.94 81 ILE A CA 1
ATOM 634 C C . ILE A 1 81 ? 14.170 -0.520 -4.589 1.00 91.94 81 ILE A C 1
ATOM 636 O O . ILE A 1 81 ? 13.496 -0.438 -5.606 1.00 91.94 81 ILE A O 1
ATOM 640 N N . ALA A 1 82 ? 14.198 0.477 -3.700 1.00 92.69 82 ALA A N 1
ATOM 641 C CA . ALA A 1 82 ? 13.400 1.690 -3.886 1.00 92.69 82 ALA A CA 1
ATOM 642 C C . ALA A 1 82 ? 13.776 2.458 -5.167 1.00 92.69 82 ALA A C 1
ATOM 644 O O . ALA A 1 82 ? 12.894 2.908 -5.896 1.00 92.69 82 ALA A O 1
ATOM 645 N N . LYS A 1 83 ? 15.076 2.571 -5.477 1.00 95.94 83 LYS A N 1
ATOM 646 C CA . LYS A 1 83 ? 15.555 3.239 -6.701 1.00 95.94 83 LYS A CA 1
ATOM 647 C C . LYS A 1 83 ? 15.140 2.497 -7.972 1.00 95.94 83 LYS A C 1
ATOM 649 O O . LYS A 1 83 ? 14.701 3.126 -8.931 1.00 95.94 83 LYS A O 1
ATOM 654 N N . THR A 1 84 ? 15.291 1.176 -7.989 1.00 96.06 84 THR A N 1
ATOM 655 C CA . THR A 1 84 ? 14.913 0.337 -9.140 1.00 96.06 84 THR A CA 1
ATOM 656 C C . THR A 1 84 ? 13.401 0.312 -9.335 1.00 96.06 84 THR A C 1
ATOM 658 O O . THR A 1 84 ? 12.934 0.534 -10.449 1.00 96.06 84 THR A O 1
ATOM 661 N N . ALA A 1 85 ? 12.634 0.178 -8.252 1.00 95.69 85 ALA A N 1
ATOM 662 C CA . ALA A 1 85 ? 11.179 0.281 -8.271 1.00 95.69 85 ALA A CA 1
ATOM 663 C C . ALA A 1 85 ? 10.703 1.642 -8.799 1.00 95.69 85 ALA A C 1
ATOM 665 O O . ALA A 1 85 ? 9.767 1.686 -9.586 1.00 95.69 85 ALA A O 1
ATOM 666 N N . GLY A 1 86 ? 11.357 2.750 -8.433 1.00 96.88 86 GLY A N 1
ATOM 667 C CA . GLY A 1 86 ? 11.025 4.072 -8.976 1.00 96.88 86 GLY A CA 1
ATOM 668 C C . GLY A 1 86 ? 11.166 4.145 -10.500 1.00 96.88 86 GLY A C 1
ATOM 669 O O . GLY A 1 86 ? 10.272 4.637 -11.184 1.00 96.88 86 GLY A O 1
ATOM 670 N N . ARG A 1 87 ? 12.257 3.594 -11.051 1.00 97.75 87 ARG A N 1
ATOM 671 C CA . ARG A 1 87 ? 12.460 3.525 -12.510 1.00 97.75 87 ARG A CA 1
ATOM 672 C C . ARG A 1 87 ? 11.416 2.636 -13.183 1.00 97.75 87 ARG A C 1
ATOM 674 O O . ARG A 1 87 ? 10.842 3.040 -14.188 1.00 97.75 87 ARG A O 1
ATOM 681 N N . LEU A 1 88 ? 11.150 1.465 -12.604 1.00 97.38 88 LEU A N 1
ATOM 682 C CA . LEU A 1 88 ? 10.162 0.521 -13.123 1.00 97.38 88 LEU A CA 1
ATOM 683 C C . LEU A 1 88 ? 8.753 1.122 -13.112 1.00 97.38 88 LEU A C 1
ATOM 685 O O . LEU A 1 88 ? 8.053 1.052 -14.113 1.00 97.38 88 LEU A O 1
ATOM 689 N N . TRP A 1 89 ? 8.368 1.787 -12.023 1.00 97.62 89 TRP A N 1
ATOM 690 C CA . TRP A 1 89 ? 7.095 2.492 -11.926 1.00 97.62 89 TRP A CA 1
ATOM 691 C C . TRP A 1 89 ? 6.941 3.533 -13.033 1.00 97.62 89 TRP A C 1
ATOM 693 O O . TRP A 1 89 ? 5.891 3.611 -13.659 1.00 97.62 89 TRP A O 1
ATOM 703 N N . ASN A 1 90 ? 7.981 4.315 -13.319 1.00 97.62 90 ASN A N 1
ATOM 704 C CA . ASN A 1 90 ? 7.915 5.309 -14.390 1.00 97.62 90 ASN A CA 1
ATOM 705 C C . ASN A 1 90 ? 7.783 4.664 -15.778 1.00 97.62 90 ASN A C 1
ATOM 707 O O . ASN A 1 90 ? 7.093 5.222 -16.623 1.00 97.62 90 ASN A O 1
ATOM 711 N N . ALA A 1 91 ? 8.371 3.484 -15.983 1.00 98.00 91 ALA A N 1
ATOM 712 C CA . ALA A 1 91 ? 8.264 2.725 -17.228 1.00 98.00 91 ALA A C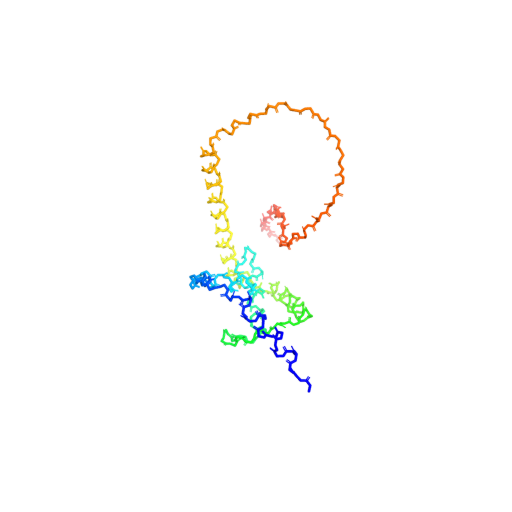A 1
ATOM 713 C C . ALA A 1 91 ? 6.924 1.980 -17.401 1.00 98.00 91 ALA A C 1
ATOM 715 O O . ALA A 1 91 ? 6.569 1.625 -18.520 1.00 98.00 91 ALA A O 1
ATOM 716 N N . MET A 1 92 ? 6.181 1.727 -16.318 1.00 9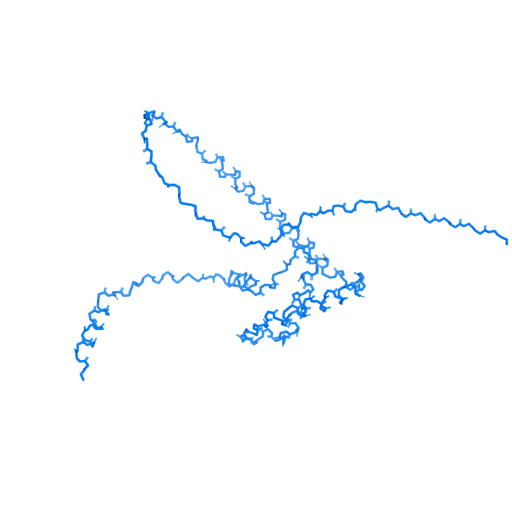7.56 92 MET A N 1
ATOM 717 C CA . MET A 1 92 ? 4.890 1.034 -16.383 1.00 97.56 92 MET A CA 1
ATOM 718 C C . MET A 1 92 ? 3.815 1.887 -17.060 1.00 97.56 92 MET A C 1
ATOM 720 O O . MET A 1 92 ? 3.708 3.094 -16.805 1.00 97.56 92 MET A O 1
ATOM 724 N N . SER A 1 93 ? 2.963 1.238 -17.854 1.00 98.44 93 SER A N 1
ATOM 725 C CA . SER A 1 93 ? 1.791 1.886 -18.439 1.00 98.44 93 SER A CA 1
ATOM 726 C C . SER A 1 93 ? 0.756 2.237 -17.369 1.00 98.44 93 SER A C 1
ATOM 728 O O . SER A 1 93 ? 0.748 1.706 -16.253 1.00 98.44 93 SER A O 1
ATOM 730 N N . ASP A 1 94 ? -0.151 3.143 -17.711 1.00 97.56 94 ASP A N 1
ATOM 731 C CA . ASP A 1 94 ? -1.211 3.566 -16.801 1.00 97.56 94 ASP A CA 1
ATOM 732 C C . ASP A 1 94 ? -2.202 2.443 -16.471 1.00 97.56 94 ASP A C 1
ATOM 734 O O . ASP A 1 94 ? -2.691 2.366 -15.342 1.00 97.56 94 ASP A O 1
ATOM 738 N N . GLU A 1 95 ? -2.410 1.514 -17.403 1.00 97.88 95 GLU A N 1
ATOM 739 C CA . GLU A 1 95 ? -3.191 0.293 -17.190 1.00 97.88 95 GLU A CA 1
ATOM 740 C C . GLU A 1 95 ? -2.541 -0.610 -16.137 1.00 97.88 95 GLU A C 1
ATOM 742 O O . GLU A 1 95 ? -3.205 -1.070 -15.210 1.00 97.88 95 GLU A O 1
ATOM 747 N N . GLN A 1 96 ? -1.218 -0.785 -16.198 1.00 97.00 96 GLN A N 1
ATOM 748 C CA . GLN A 1 96 ? -0.472 -1.555 -15.198 1.00 97.00 96 GLN A CA 1
ATOM 749 C C . GLN A 1 96 ? -0.471 -0.874 -13.820 1.00 97.00 96 GLN A C 1
ATOM 751 O O . GLN A 1 96 ? -0.377 -1.537 -12.787 1.00 97.00 96 GLN A O 1
ATOM 756 N N . LYS A 1 97 ? -0.593 0.458 -13.783 1.00 97.62 97 LYS A N 1
ATOM 757 C CA . LYS A 1 97 ? -0.693 1.245 -12.542 1.00 97.62 97 LYS A CA 1
ATOM 758 C C . LYS A 1 97 ? -2.105 1.256 -11.951 1.00 97.62 97 LYS A C 1
ATOM 760 O O . LYS A 1 97 ? -2.256 1.537 -10.757 1.00 97.62 97 LYS A O 1
ATOM 765 N N . GLN A 1 98 ? -3.129 0.961 -12.752 1.00 97.12 98 GLN A N 1
ATOM 766 C CA . GLN A 1 98 ? -4.543 0.977 -12.369 1.00 97.12 98 GLN A CA 1
ATOM 767 C C . GLN A 1 98 ? -4.858 0.201 -11.076 1.00 97.12 98 GLN A C 1
ATOM 769 O O . GLN A 1 98 ? -5.484 0.803 -10.193 1.00 97.12 98 GLN A O 1
ATOM 774 N N . PRO A 1 99 ? -4.394 -1.051 -10.873 1.00 96.12 99 PRO A N 1
ATOM 775 C CA . PRO A 1 99 ? -4.698 -1.794 -9.647 1.00 96.12 99 PRO A CA 1
ATOM 776 C C . PRO A 1 99 ? -4.146 -1.106 -8.391 1.00 96.12 99 PRO A C 1
ATOM 778 O O . PRO A 1 99 ? -4.777 -1.095 -7.338 1.00 96.12 99 PRO A O 1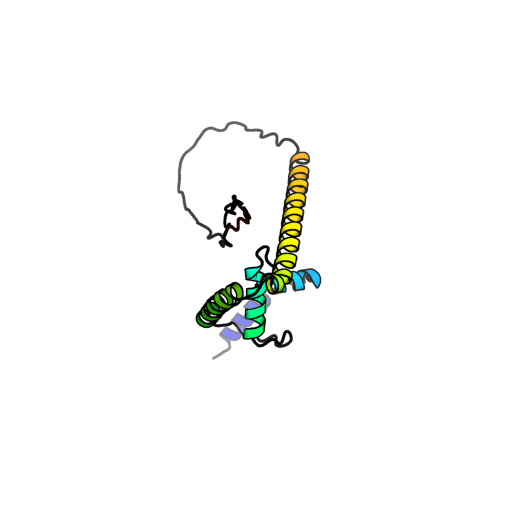
ATOM 781 N N . TYR A 1 100 ? -2.994 -0.444 -8.484 1.00 95.50 100 TYR A N 1
ATOM 782 C CA . TYR A 1 100 ? -2.436 0.283 -7.345 1.00 95.50 100 TYR A CA 1
ATOM 783 C C . TYR A 1 100 ? -3.182 1.593 -7.071 1.00 95.50 100 TYR A C 1
ATOM 785 O O . TYR A 1 100 ? -3.316 1.995 -5.909 1.00 95.50 100 TYR A O 1
ATOM 793 N N . ARG A 1 101 ? -3.696 2.251 -8.123 1.00 96.19 101 ARG A N 1
ATOM 794 C CA . ARG A 1 101 ? -4.558 3.443 -8.015 1.00 96.19 101 ARG A CA 1
ATOM 795 C C . ARG A 1 101 ? -5.885 3.106 -7.332 1.00 96.19 101 ARG A C 1
ATOM 797 O O . ARG A 1 101 ? -6.312 3.861 -6.458 1.00 96.19 101 ARG A O 1
ATOM 804 N N . SER A 1 102 ? -6.507 1.975 -7.666 1.00 93.50 102 SER A N 1
ATOM 805 C CA . SER A 1 102 ? -7.774 1.557 -7.050 1.00 93.50 102 SER A CA 1
ATOM 806 C C . SER A 1 102 ? -7.614 1.269 -5.549 1.00 93.50 102 SER A C 1
ATOM 808 O O . SER A 1 102 ? -8.369 1.818 -4.741 1.00 93.50 102 SER A O 1
ATOM 810 N N . ILE A 1 103 ? -6.560 0.544 -5.155 1.00 90.75 103 ILE A N 1
ATOM 811 C CA . ILE A 1 103 ? -6.218 0.297 -3.741 1.00 90.75 103 ILE A CA 1
ATOM 812 C C . ILE A 1 103 ? -5.979 1.620 -2.998 1.00 90.75 103 ILE A C 1
ATOM 814 O O . ILE A 1 103 ? -6.504 1.844 -1.903 1.00 90.75 103 ILE A O 1
ATOM 818 N N . ALA A 1 104 ? -5.209 2.533 -3.595 1.00 93.25 104 ALA A N 1
ATOM 819 C CA . ALA A 1 104 ? -4.918 3.837 -3.007 1.00 93.25 104 ALA A CA 1
ATOM 820 C C . ALA A 1 104 ? -6.189 4.677 -2.780 1.00 93.25 104 ALA A C 1
ATOM 822 O O . ALA A 1 104 ? -6.350 5.300 -1.723 1.00 93.25 104 ALA A O 1
ATOM 823 N N . MET A 1 105 ? -7.122 4.646 -3.734 1.00 92.81 105 MET A N 1
ATOM 824 C CA . MET A 1 105 ? -8.421 5.315 -3.634 1.00 92.81 105 MET A CA 1
ATOM 825 C C . MET A 1 105 ? -9.286 4.740 -2.511 1.00 92.81 105 MET A C 1
ATOM 827 O O . MET A 1 105 ? -9.873 5.501 -1.731 1.00 92.81 105 MET A O 1
ATOM 831 N N . GLU A 1 106 ? -9.326 3.416 -2.366 1.00 89.56 106 GLU A N 1
ATOM 832 C CA . GLU A 1 106 ? -10.040 2.764 -1.270 1.00 89.56 106 GLU A CA 1
ATOM 833 C C . GLU A 1 106 ? -9.466 3.181 0.093 1.00 89.56 106 GLU A C 1
ATOM 835 O O . GLU A 1 106 ? -10.206 3.593 0.995 1.00 89.56 106 GLU A O 1
ATOM 840 N N . GLN A 1 107 ? -8.137 3.192 0.227 1.00 88.69 107 GLN A N 1
ATOM 841 C CA . GLN A 1 107 ? -7.476 3.634 1.456 1.00 88.69 107 GLN A CA 1
ATOM 842 C C . GLN A 1 107 ? -7.731 5.112 1.757 1.00 88.69 107 GLN A C 1
ATOM 844 O O . GLN A 1 107 ? -7.978 5.486 2.910 1.00 88.69 107 GLN A O 1
ATOM 849 N N . ARG A 1 108 ? -7.750 5.971 0.732 1.00 89.31 108 ARG A N 1
ATOM 850 C CA . ARG A 1 108 ? -8.115 7.388 0.866 1.00 89.31 108 ARG A CA 1
ATOM 851 C C . ARG A 1 108 ? -9.554 7.536 1.379 1.00 89.31 108 ARG A C 1
ATOM 853 O O . ARG A 1 108 ? -9.793 8.309 2.314 1.00 89.31 108 ARG A O 1
ATOM 860 N N . LYS A 1 109 ? -10.503 6.751 0.856 1.00 90.19 109 LYS A N 1
ATOM 861 C CA . LYS A 1 109 ? -11.904 6.717 1.319 1.00 90.19 109 LYS A CA 1
ATOM 862 C C . LYS A 1 109 ? -12.010 6.240 2.770 1.00 90.19 109 LYS A C 1
ATOM 864 O O . LYS A 1 109 ? -12.645 6.907 3.590 1.00 90.19 109 LYS A O 1
ATOM 869 N N . LEU A 1 110 ? -11.326 5.153 3.125 1.00 86.00 110 LEU A N 1
ATOM 870 C CA . LEU A 1 110 ? -11.268 4.635 4.496 1.00 86.00 110 LEU A CA 1
ATOM 871 C C . LEU A 1 110 ? -10.682 5.662 5.474 1.00 86.00 110 LEU A C 1
ATOM 873 O O . LEU A 1 110 ? -11.227 5.862 6.564 1.00 86.00 110 LEU A O 1
ATOM 877 N N . LYS A 1 111 ? -9.612 6.367 5.090 1.00 85.31 111 LYS A N 1
ATOM 878 C CA . LYS A 1 111 ? -9.009 7.438 5.900 1.00 85.31 111 LYS A CA 1
ATOM 879 C C . LYS A 1 111 ? -10.000 8.581 6.138 1.00 85.31 111 LYS A C 1
ATOM 881 O O . LYS A 1 111 ? -10.146 9.025 7.280 1.00 85.31 111 LYS A O 1
ATOM 886 N N . ARG A 1 112 ? -10.734 9.015 5.105 1.00 86.19 112 ARG A N 1
ATOM 887 C CA . ARG A 1 112 ? -11.798 10.034 5.224 1.00 86.19 112 ARG A CA 1
ATOM 888 C C . ARG A 1 112 ? -12.911 9.584 6.178 1.00 86.19 112 ARG A C 1
ATOM 890 O O . ARG A 1 112 ? -13.294 10.342 7.071 1.00 86.19 112 ARG A O 1
ATOM 897 N N . LEU A 1 113 ? -13.370 8.335 6.070 1.00 85.25 113 LEU A N 1
ATOM 898 C CA . LEU A 1 113 ? -14.382 7.766 6.973 1.00 85.25 113 LEU A CA 1
ATOM 899 C C . LEU A 1 113 ? -13.904 7.723 8.433 1.00 85.25 113 LEU A C 1
ATOM 901 O O . LEU A 1 113 ? -14.639 8.122 9.339 1.00 85.25 113 LEU A O 1
ATOM 905 N N . ARG A 1 114 ? -12.656 7.301 8.674 1.00 82.25 114 ARG A N 1
ATOM 906 C CA . ARG A 1 114 ? -12.047 7.286 10.017 1.00 82.25 114 ARG A CA 1
ATOM 907 C C . ARG A 1 114 ? -11.957 8.692 10.616 1.00 82.25 114 ARG A C 1
ATOM 909 O O . ARG A 1 114 ? -12.329 8.871 11.778 1.00 82.25 114 ARG A O 1
ATOM 916 N N . ARG A 1 115 ? -11.539 9.692 9.827 1.00 79.56 115 ARG A N 1
ATOM 917 C CA . ARG A 1 115 ? -11.522 11.108 10.246 1.00 79.56 115 ARG A CA 1
ATOM 918 C C . ARG A 1 115 ? -12.927 11.588 10.625 1.00 79.56 115 ARG A C 1
ATOM 920 O O . ARG A 1 115 ? -13.109 12.121 11.718 1.00 79.56 115 ARG A O 1
ATOM 927 N N . ARG A 1 116 ? -13.941 11.308 9.796 1.00 80.31 116 ARG A N 1
ATOM 928 C CA . ARG A 1 116 ? -15.342 11.672 10.080 1.00 80.31 116 ARG A CA 1
ATOM 929 C C . ARG A 1 116 ? -15.852 11.039 11.379 1.00 80.31 116 ARG A C 1
ATOM 931 O O . ARG A 1 116 ? -16.435 11.735 12.206 1.00 80.31 116 ARG A O 1
ATOM 938 N N . ARG A 1 117 ? -15.589 9.746 11.605 1.00 81.62 117 ARG A N 1
ATOM 939 C CA . ARG A 1 117 ? -15.994 9.048 12.840 1.00 81.62 117 ARG A CA 1
ATOM 940 C C . ARG A 1 117 ? -15.330 9.645 14.083 1.00 81.62 117 ARG A C 1
ATOM 942 O O . ARG A 1 117 ? -16.013 9.836 15.085 1.00 81.62 117 ARG A O 1
ATOM 949 N N . SER A 1 118 ? -14.038 9.969 14.007 1.00 82.44 118 SER A N 1
ATOM 950 C CA . SER A 1 118 ? -13.295 10.623 15.095 1.00 82.44 118 SER A CA 1
ATOM 951 C C . SER A 1 118 ? -13.887 11.990 15.462 1.00 82.44 118 SER A C 1
ATOM 953 O O . SER A 1 118 ? -14.106 12.288 16.634 1.00 82.44 118 SER A O 1
ATOM 955 N N . LEU A 1 119 ? -14.244 12.804 14.464 1.00 78.56 119 LEU A N 1
ATOM 956 C CA . LEU A 1 119 ? -14.874 14.106 14.704 1.00 78.56 119 LEU A CA 1
ATOM 957 C C . LEU A 1 119 ? -16.241 13.970 15.389 1.00 78.56 119 LEU A C 1
ATOM 959 O O . LEU A 1 119 ? -16.557 14.739 16.298 1.00 78.56 119 LEU A O 1
ATOM 963 N N . LEU A 1 120 ? -17.042 12.974 15.000 1.00 78.44 120 LEU A N 1
ATOM 964 C CA . LEU A 1 120 ? -18.341 12.711 15.624 1.00 78.44 120 LEU A CA 1
ATOM 965 C C . LEU A 1 120 ? -18.198 12.254 17.082 1.00 78.44 120 LEU A C 1
ATOM 967 O O . LEU A 1 120 ? -18.919 12.744 17.954 1.00 78.44 120 LEU A O 1
ATOM 971 N N . THR A 1 121 ? -17.251 11.358 17.376 1.00 77.44 121 THR A N 1
ATOM 972 C CA . THR A 1 121 ? -17.002 10.914 18.756 1.00 77.44 121 THR A CA 1
ATOM 973 C C . THR A 1 121 ? -16.424 12.040 19.614 1.00 77.44 121 THR A C 1
ATOM 975 O O . THR A 1 121 ? -16.855 12.208 20.757 1.00 77.44 121 THR A O 1
ATOM 978 N N . ALA A 1 122 ? -15.528 12.866 19.067 1.00 75.69 122 ALA A N 1
ATOM 979 C CA . ALA A 1 122 ? -15.002 14.052 19.739 1.00 75.69 122 ALA A CA 1
ATOM 980 C C . ALA A 1 122 ? -16.109 15.075 20.053 1.00 75.69 122 ALA A C 1
ATOM 982 O O . ALA A 1 122 ? -16.211 15.538 21.191 1.00 75.69 122 ALA A O 1
ATOM 983 N N . ARG A 1 123 ? -16.997 15.372 19.091 1.00 72.06 123 ARG A N 1
ATOM 984 C CA . ARG A 1 123 ? -18.170 16.242 19.301 1.00 72.06 123 ARG A CA 1
ATOM 985 C C . ARG A 1 123 ? -19.099 15.697 20.386 1.00 72.06 123 ARG A C 1
ATOM 987 O O . ARG A 1 123 ? -19.505 16.449 21.270 1.00 72.06 123 ARG A O 1
ATOM 994 N N . LYS A 1 124 ? -19.391 14.391 20.372 1.00 76.44 124 LYS A N 1
ATOM 995 C CA . LYS A 1 124 ? -20.227 13.744 21.399 1.00 76.44 124 LYS A CA 1
ATOM 996 C C . LYS A 1 124 ? -19.613 13.862 22.797 1.00 76.44 124 LYS A C 1
ATOM 998 O O . LYS A 1 124 ? -20.338 14.107 23.754 1.00 76.44 124 LYS A O 1
ATOM 1003 N N . ARG A 1 125 ? -18.286 13.734 22.919 1.00 73.19 125 ARG A N 1
ATOM 1004 C CA . ARG A 1 125 ? -17.574 13.932 24.194 1.00 73.19 125 ARG A CA 1
ATOM 1005 C C . ARG A 1 125 ? -17.659 15.376 24.683 1.00 73.19 125 ARG A C 1
ATOM 1007 O O . ARG A 1 125 ? -17.895 15.575 25.865 1.00 73.19 125 ARG A O 1
ATOM 1014 N N . ARG A 1 126 ? -17.522 16.370 23.796 1.00 73.25 126 ARG A N 1
ATOM 1015 C CA . ARG A 1 126 ? -17.654 17.792 24.166 1.00 73.25 126 ARG A CA 1
ATOM 1016 C C . ARG A 1 126 ? -19.051 18.130 24.691 1.00 73.25 126 ARG A C 1
ATOM 1018 O O . ARG A 1 126 ? -19.149 18.835 25.678 1.00 73.25 126 ARG A O 1
ATOM 1025 N N . ARG A 1 127 ? -20.109 17.566 24.097 1.00 74.00 127 ARG A N 1
ATOM 1026 C CA . ARG A 1 127 ? -21.497 17.772 24.558 1.00 74.00 127 ARG A CA 1
ATOM 1027 C C . ARG A 1 127 ? -21.822 17.118 25.903 1.00 74.00 127 ARG A C 1
ATOM 1029 O O . ARG A 1 127 ? -22.769 17.527 26.554 1.00 74.00 127 ARG A O 1
ATOM 1036 N N . ARG A 1 128 ? -21.087 16.071 26.287 1.00 73.00 128 ARG A N 1
ATOM 1037 C CA . ARG A 1 128 ? -21.308 15.329 27.540 1.00 73.00 128 ARG A CA 1
ATOM 1038 C C . ARG A 1 128 ? -20.455 15.816 28.700 1.00 73.00 128 ARG A C 1
ATOM 1040 O O . ARG A 1 128 ? -20.661 15.350 29.812 1.00 73.00 128 ARG A O 1
ATOM 1047 N N . LYS A 1 129 ? -19.483 16.693 28.452 1.00 66.50 129 LYS A N 1
ATOM 1048 C CA . LYS A 1 129 ? -18.800 17.363 29.549 1.00 66.50 129 LYS A CA 1
ATOM 1049 C C . LYS A 1 129 ? -19.776 18.419 30.069 1.00 66.50 129 LYS A C 1
ATOM 1051 O O . LYS A 1 129 ? -20.074 19.332 29.297 1.00 66.50 129 LYS A O 1
ATOM 1056 N N . PRO A 1 130 ? -20.307 18.295 31.301 1.00 67.06 130 PRO A N 1
ATOM 1057 C CA . PRO A 1 130 ? -20.964 19.436 31.921 1.00 67.06 130 PRO A CA 1
ATOM 1058 C C . PRO A 1 130 ? -19.976 20.609 31.881 1.00 67.06 130 PRO A C 1
ATOM 1060 O O . PRO A 1 130 ? -18.761 20.356 31.893 1.00 67.06 130 PRO A O 1
ATOM 1063 N N . PRO A 1 131 ? -20.451 21.863 31.764 1.00 69.38 131 PRO A N 1
ATOM 1064 C CA . PRO A 1 131 ? -19.571 23.013 31.888 1.00 69.38 131 PRO A CA 1
ATOM 1065 C C . PRO A 1 131 ? -18.772 22.799 33.166 1.00 69.38 131 PRO A C 1
ATOM 1067 O O . PRO A 1 131 ? -19.345 22.669 34.247 1.00 69.38 131 PRO A O 1
ATOM 1070 N N . VAL A 1 132 ? -17.458 22.630 33.018 1.00 64.88 132 VAL A N 1
ATOM 1071 C CA . VAL A 1 132 ? -16.573 22.592 34.170 1.00 64.88 132 VAL A CA 1
ATOM 1072 C C . VAL A 1 132 ? -16.762 23.968 34.776 1.00 64.88 132 VAL A C 1
ATOM 1074 O O . VAL A 1 132 ? -16.321 24.955 34.189 1.00 64.88 132 VAL A O 1
ATOM 1077 N N . GLN A 1 133 ? -17.504 24.056 35.879 1.00 62.91 133 GLN A N 1
ATOM 1078 C CA . GLN A 1 133 ? -17.433 25.230 36.721 1.00 62.91 133 GLN A CA 1
ATOM 1079 C C . GLN A 1 133 ? -15.995 25.237 37.226 1.00 62.91 133 GLN A C 1
ATOM 1081 O O . GLN A 1 133 ? -15.648 24.557 38.188 1.00 62.91 133 GLN A O 1
ATOM 1086 N N . CYS A 1 134 ? -15.119 25.928 36.499 1.00 57.91 134 CYS A N 1
ATOM 1087 C CA . CYS A 1 134 ? -13.871 26.389 37.061 1.00 57.91 134 CYS A CA 1
ATOM 1088 C C . CYS A 1 134 ? -14.276 27.385 38.142 1.00 57.91 134 CYS A C 1
ATOM 1090 O O . CYS A 1 134 ? -14.414 28.576 37.879 1.00 57.91 134 CYS A O 1
ATOM 1092 N N . GLY A 1 135 ? -14.496 26.873 39.353 1.00 58.06 135 GLY A N 1
ATOM 1093 C CA . GLY A 1 135 ? -14.396 27.651 40.574 1.00 58.06 135 GLY A CA 1
ATOM 1094 C C . GLY A 1 135 ? -12.945 28.086 40.713 1.00 58.06 135 GLY A C 1
ATOM 1095 O O . GLY A 1 135 ? -12.186 27.506 41.482 1.00 58.06 135 GLY A O 1
ATOM 1096 N N . PHE A 1 136 ? -12.545 29.056 39.892 1.00 56.06 136 PHE A N 1
ATOM 1097 C CA . PHE A 1 136 ? -11.322 29.817 40.064 1.00 56.06 136 PHE A CA 1
ATOM 1098 C C . PHE A 1 136 ? -11.567 30.706 41.284 1.00 56.06 136 PHE A C 1
ATOM 1100 O O . PHE A 1 136 ? -11.943 31.870 41.179 1.00 56.06 136 PHE A O 1
ATOM 1107 N N . LEU A 1 137 ? -11.417 30.114 42.467 1.00 54.19 137 LEU A N 1
ATOM 1108 C CA . LEU A 1 137 ? -11.013 30.884 43.626 1.00 54.19 137 LEU A CA 1
ATOM 1109 C C . LEU A 1 137 ? -9.640 31.447 43.270 1.00 54.19 137 LEU A C 1
ATOM 1111 O O . LEU A 1 137 ? -8.679 30.699 43.078 1.00 54.19 137 LEU A O 1
ATOM 1115 N N . LEU A 1 138 ? -9.593 32.764 43.081 1.00 56.00 138 LEU A N 1
ATOM 1116 C CA . LEU A 1 138 ? -8.351 33.508 42.985 1.00 56.00 138 LEU A CA 1
ATOM 1117 C C . LEU A 1 138 ? -7.463 33.135 44.178 1.00 56.00 138 LEU A C 1
ATOM 1119 O O . LEU A 1 138 ? -7.863 33.308 45.327 1.00 56.00 138 LEU A O 1
ATOM 1123 N N . ALA A 1 139 ? -6.239 32.705 43.895 1.00 57.81 139 ALA A N 1
ATOM 1124 C CA . ALA A 1 139 ? -5.126 32.840 44.821 1.00 57.81 139 ALA A CA 1
ATOM 1125 C C . ALA A 1 139 ? -3.957 33.516 44.073 1.00 57.81 139 ALA A C 1
ATOM 1127 O O . ALA A 1 139 ? -3.761 33.239 42.884 1.00 57.81 139 ALA A O 1
ATOM 1128 N N . PRO A 1 140 ? -3.238 34.451 44.722 1.00 52.38 140 PRO A N 1
ATOM 1129 C CA . PRO A 1 140 ? -2.297 35.371 44.080 1.00 52.38 140 PRO A CA 1
ATOM 1130 C C . PRO A 1 140 ? -0.973 34.692 43.668 1.00 52.38 140 PRO A C 1
ATOM 1132 O O . PRO A 1 140 ? -0.685 33.576 44.106 1.00 52.38 140 PRO A O 1
ATOM 1135 N N . PRO A 1 141 ? -0.155 35.346 42.816 1.00 54.25 141 PRO A N 1
ATOM 1136 C CA . PRO A 1 141 ? 1.015 34.731 42.198 1.00 54.25 141 PRO A CA 1
ATOM 1137 C C . PRO A 1 141 ? 2.204 34.635 43.163 1.00 54.25 141 PRO A C 1
ATOM 1139 O O . PRO A 1 141 ? 2.576 35.614 43.806 1.00 54.25 141 PRO A O 1
ATOM 1142 N N . SER A 1 142 ? 2.863 33.473 43.185 1.00 42.81 142 SER A N 1
ATOM 1143 C CA . SER A 1 142 ? 4.174 33.282 43.815 1.00 42.81 142 SER A CA 1
ATOM 1144 C C . SER A 1 142 ? 5.079 32.402 42.940 1.00 42.81 142 SER A C 1
ATOM 1146 O O . SER A 1 142 ? 4.886 31.200 42.814 1.00 42.81 142 SER A O 1
ATOM 1148 N N . GLN A 1 143 ? 5.987 33.101 42.258 1.00 47.28 143 GLN A N 1
ATOM 1149 C CA . GLN A 1 143 ? 7.380 32.810 41.888 1.00 47.28 143 GLN A CA 1
ATOM 1150 C C . GLN A 1 143 ? 7.891 31.379 41.573 1.00 47.28 143 GLN A C 1
ATOM 1152 O O . GLN A 1 143 ? 7.863 30.484 42.404 1.00 47.28 143 GLN A O 1
ATOM 1157 N N . LYS A 1 144 ? 8.592 31.329 40.418 1.00 45.28 144 LYS A N 1
ATOM 1158 C CA . LYS A 1 144 ? 9.868 30.632 40.115 1.00 45.28 144 LYS A CA 1
ATOM 1159 C C . LYS A 1 144 ? 9.877 29.094 40.039 1.00 45.28 144 LYS A C 1
ATOM 1161 O O . LYS A 1 144 ? 9.800 28.405 41.039 1.00 45.28 144 LYS A O 1
ATOM 1166 N N . GLU A 1 145 ? 10.106 28.570 38.828 1.00 40.66 145 GLU A N 1
ATOM 1167 C CA . GLU A 1 145 ? 11.421 28.114 38.317 1.00 40.66 145 GLU A CA 1
ATOM 1168 C C . GLU A 1 145 ? 11.355 26.909 37.354 1.00 40.66 145 GLU A C 1
ATOM 1170 O O . GLU A 1 145 ? 10.512 26.029 37.452 1.00 40.66 145 GLU A O 1
ATOM 1175 N N . THR A 1 146 ? 12.337 26.915 36.445 1.00 45.09 146 THR A N 1
ATOM 1176 C CA . THR A 1 146 ? 12.915 25.829 35.629 1.00 45.09 146 THR A CA 1
ATOM 1177 C C . THR A 1 146 ? 12.068 25.091 34.576 1.00 45.09 146 THR A C 1
ATOM 1179 O O . THR A 1 146 ? 11.380 24.096 34.778 1.00 45.09 146 THR A O 1
ATOM 1182 N N . ARG A 1 147 ? 12.272 25.577 33.347 1.00 45.34 147 ARG A N 1
ATOM 1183 C CA . ARG A 1 147 ? 11.940 24.992 32.048 1.00 45.34 147 ARG A CA 1
ATOM 1184 C C . ARG A 1 147 ? 12.934 23.873 31.704 1.00 45.34 147 ARG A C 1
ATOM 1186 O O . ARG A 1 147 ? 14.086 24.169 31.404 1.00 45.34 147 ARG A O 1
ATOM 1193 N N . SER A 1 148 ? 12.464 22.628 31.642 1.00 44.03 148 SER A N 1
ATOM 1194 C CA . SER A 1 148 ? 13.175 21.518 30.990 1.00 44.03 148 SER A CA 1
ATOM 1195 C C . SER A 1 148 ? 12.344 21.000 29.820 1.00 44.03 148 SER A C 1
ATOM 1197 O O . SER A 1 148 ? 11.330 20.324 29.988 1.00 44.03 148 SER A O 1
ATOM 1199 N N . SER A 1 149 ? 12.772 21.374 28.617 1.00 48.69 149 SER A N 1
ATOM 1200 C CA . SER A 1 149 ? 12.218 20.923 27.343 1.00 48.69 149 SER A CA 1
ATOM 1201 C C . SER A 1 149 ? 12.599 19.461 27.102 1.00 48.69 149 SER A C 1
ATOM 1203 O O . SER A 1 149 ? 13.780 19.149 26.980 1.00 48.69 149 SER A O 1
ATOM 1205 N N . SER A 1 150 ? 11.615 18.571 26.973 1.00 45.38 150 SER A N 1
ATOM 1206 C CA . SER A 1 150 ? 11.810 17.268 26.329 1.00 45.38 150 SER A CA 1
ATOM 1207 C C . SER A 1 150 ? 11.036 17.254 25.015 1.00 45.38 150 SER A C 1
ATOM 1209 O O . SER A 1 150 ? 9.808 17.227 24.964 1.00 45.38 150 SER A O 1
ATOM 1211 N N . THR A 1 151 ? 11.786 17.351 23.924 1.00 46.31 151 THR A N 1
ATOM 1212 C CA . THR A 1 151 ? 11.290 17.279 22.553 1.00 46.31 151 THR A CA 1
ATOM 1213 C C . THR A 1 151 ? 11.110 15.804 22.203 1.00 46.31 151 THR A C 1
ATOM 1215 O O . THR A 1 151 ? 12.085 15.101 21.948 1.00 46.31 151 THR A O 1
ATOM 1218 N N . SER A 1 152 ? 9.874 15.298 22.209 1.00 44.22 152 SER A N 1
ATOM 1219 C CA . SER A 1 152 ? 9.598 13.975 21.645 1.00 44.22 152 SER A CA 1
ATOM 1220 C C . SER A 1 152 ? 9.586 14.079 20.122 1.00 44.22 152 SER A C 1
ATOM 1222 O O . SER A 1 152 ? 8.743 14.766 19.542 1.00 44.22 152 SER A O 1
ATOM 1224 N N . VAL A 1 153 ? 10.518 13.383 19.480 1.00 44.78 153 VAL A N 1
ATOM 1225 C CA . VAL A 1 153 ? 10.554 13.145 18.035 1.00 44.78 153 VAL A CA 1
ATOM 1226 C C . VAL A 1 153 ? 9.271 12.438 17.594 1.00 44.78 153 VAL A C 1
ATOM 1228 O O . VAL A 1 153 ? 9.102 11.232 17.767 1.00 44.78 153 VAL A O 1
ATOM 1231 N N . ASN A 1 154 ? 8.348 13.205 17.016 1.00 41.84 154 ASN A N 1
ATOM 1232 C CA . ASN A 1 154 ? 7.234 12.654 16.261 1.00 41.84 154 ASN A CA 1
ATOM 1233 C C . ASN A 1 154 ? 7.783 12.009 14.986 1.00 41.84 154 ASN A C 1
ATOM 1235 O O . ASN A 1 154 ? 8.452 12.649 14.178 1.00 41.84 154 ASN A O 1
ATOM 1239 N N . SER A 1 155 ? 7.481 10.723 14.824 1.00 44.34 155 SER A N 1
ATOM 1240 C CA . SER A 1 155 ? 7.721 9.949 13.612 1.00 44.34 155 SER A CA 1
ATOM 1241 C C . SER A 1 155 ? 6.975 10.589 12.437 1.00 44.34 155 SER A C 1
ATOM 1243 O O . SER A 1 155 ? 5.751 10.507 12.323 1.00 44.34 155 SER A O 1
ATOM 1245 N N . VAL A 1 156 ? 7.743 11.260 11.581 1.00 41.41 156 VAL A N 1
ATOM 1246 C CA . VAL A 1 156 ? 7.304 11.874 10.329 1.00 41.41 156 VAL A CA 1
ATOM 1247 C C . VAL A 1 156 ? 7.027 10.760 9.318 1.00 41.41 156 VAL A C 1
ATOM 1249 O O . VAL A 1 156 ? 7.917 10.287 8.618 1.00 41.41 156 VAL A O 1
ATOM 1252 N N . CYS A 1 157 ? 5.773 10.325 9.224 1.00 40.94 157 CYS A N 1
ATOM 1253 C CA . CYS A 1 157 ? 5.243 9.913 7.928 1.00 40.94 157 CYS A CA 1
ATOM 1254 C C . CYS A 1 157 ? 4.767 11.196 7.254 1.00 40.94 157 CYS A C 1
ATOM 1256 O O . CYS A 1 157 ? 3.721 11.722 7.627 1.00 40.94 157 CYS A O 1
ATOM 1258 N N . GLY A 1 158 ? 5.601 11.701 6.342 1.00 41.12 158 GLY A N 1
ATOM 1259 C CA . GLY A 1 158 ? 5.452 12.980 5.656 1.00 41.12 158 GLY A CA 1
ATOM 1260 C C . GLY A 1 158 ? 4.018 13.269 5.231 1.00 41.12 158 GLY A C 1
ATOM 1261 O O . GLY A 1 158 ? 3.406 12.540 4.447 1.00 41.12 158 GLY A O 1
ATOM 1262 N N . GLU A 1 159 ? 3.501 14.350 5.794 1.00 39.22 159 GLU A N 1
ATOM 1263 C CA . GLU A 1 159 ? 2.431 15.156 5.241 1.00 39.22 159 GLU A CA 1
ATOM 1264 C C . GLU A 1 159 ? 3.027 15.831 4.002 1.00 39.22 159 GLU A C 1
ATOM 1266 O O . GLU A 1 159 ? 3.738 16.822 4.100 1.00 39.22 159 GLU A O 1
ATOM 1271 N N . TYR A 1 160 ? 2.881 15.188 2.845 1.00 43.38 160 TYR A N 1
ATOM 1272 C CA . TYR A 1 160 ? 3.110 15.860 1.574 1.00 43.38 160 TYR A CA 1
ATOM 1273 C C . TYR A 1 160 ? 1.813 16.591 1.263 1.00 43.38 160 TYR A C 1
ATOM 1275 O O . TYR A 1 160 ? 0.795 15.940 0.999 1.00 43.38 160 TYR A O 1
ATOM 1283 N N . ASP A 1 161 ? 1.851 17.915 1.384 1.00 39.66 161 ASP A N 1
ATOM 1284 C CA . ASP A 1 161 ? 0.811 18.781 0.855 1.00 39.66 161 ASP A CA 1
ATOM 1285 C C . ASP A 1 161 ? 0.666 18.509 -0.647 1.00 39.66 161 ASP A C 1
ATOM 1287 O O . ASP A 1 161 ? 1.632 18.472 -1.412 1.00 39.66 161 ASP A O 1
ATOM 1291 N N . GLU A 1 162 ? -0.570 18.193 -1.012 1.00 48.75 162 GLU A N 1
ATOM 1292 C CA . GLU A 1 162 ? -1.047 17.883 -2.352 1.00 48.75 162 GLU A CA 1
ATOM 1293 C C . GLU A 1 162 ? -0.999 19.203 -3.136 1.00 48.75 162 GLU A C 1
ATOM 1295 O O . GLU A 1 162 ? -1.826 20.083 -2.920 1.00 48.75 162 GLU A O 1
ATOM 1300 N N . VAL A 1 163 ? 0.029 19.387 -3.970 1.00 49.31 163 VAL A N 1
ATOM 1301 C CA . VAL A 1 163 ? 0.049 20.464 -4.968 1.00 49.31 163 VAL A CA 1
ATOM 1302 C C . VAL A 1 163 ? -0.950 20.069 -6.051 1.00 49.31 163 VAL A C 1
ATOM 1304 O O . VAL A 1 163 ? -0.774 19.052 -6.721 1.00 49.31 163 VAL A O 1
ATOM 1307 N N . ASP A 1 164 ? -2.034 20.832 -6.152 1.00 43.69 164 ASP A N 1
ATOM 1308 C CA . ASP A 1 164 ? -3.030 20.715 -7.210 1.00 43.69 164 ASP A CA 1
ATOM 1309 C C . ASP A 1 164 ? -2.389 21.096 -8.558 1.00 43.69 164 ASP A C 1
ATOM 1311 O O . ASP A 1 164 ? -2.138 22.271 -8.828 1.00 43.69 164 ASP A O 1
ATOM 1315 N N . ASP A 1 165 ? -2.137 20.107 -9.421 1.00 42.34 165 ASP A N 1
ATOM 1316 C CA . ASP A 1 165 ? -1.852 20.332 -10.842 1.00 42.34 165 ASP A CA 1
ATOM 1317 C C . ASP A 1 165 ? -3.152 20.743 -11.552 1.00 42.34 165 ASP A C 1
ATOM 1319 O O . ASP A 1 165 ? -3.939 19.922 -12.032 1.00 42.34 165 ASP A O 1
ATOM 1323 N N . THR A 1 166 ? -3.396 22.050 -11.591 1.00 55.41 166 THR A N 1
ATOM 1324 C CA . THR A 1 166 ? -4.332 22.688 -12.523 1.00 55.41 166 THR A CA 1
ATOM 1325 C C . THR A 1 166 ? -3.670 22.965 -13.875 1.00 55.41 166 THR A C 1
ATOM 1327 O O . THR A 1 166 ? -2.514 23.375 -13.926 1.00 55.41 166 THR A O 1
ATOM 1330 N N . SER A 1 167 ? -4.480 22.867 -14.940 1.00 43.78 167 SER A N 1
ATOM 1331 C CA . SER A 1 167 ? -4.222 23.120 -16.377 1.00 43.78 167 SER A CA 1
ATOM 1332 C C . SER A 1 167 ? -3.644 21.911 -17.134 1.00 43.78 167 SER A C 1
ATOM 1334 O O . SER A 1 167 ? -2.494 21.546 -16.960 1.00 43.78 167 SER A O 1
ATOM 1336 N N . SER A 1 168 ? -4.394 21.133 -17.925 1.00 56.56 168 SER A N 1
ATOM 1337 C CA . SER A 1 168 ? -5.535 21.415 -18.815 1.00 56.56 168 SER A CA 1
ATOM 1338 C C . SER A 1 168 ? -5.239 22.483 -19.864 1.00 56.56 168 SER A C 1
ATOM 1340 O O . SER A 1 168 ? -5.616 23.634 -19.677 1.00 56.56 168 SER A O 1
ATOM 1342 N N . THR A 1 169 ? -4.700 22.040 -21.000 1.00 44.16 169 THR A N 1
ATOM 1343 C CA . THR A 1 169 ? -5.115 22.494 -22.336 1.00 44.16 169 THR A CA 1
ATOM 1344 C C . THR A 1 169 ? -4.831 21.389 -23.351 1.00 44.16 169 THR A C 1
ATOM 1346 O O . THR A 1 169 ? -3.726 21.234 -23.860 1.00 44.16 169 THR A O 1
ATOM 1349 N N . CYS A 1 170 ? -5.867 20.609 -23.649 1.00 47.16 170 CYS A N 1
ATOM 1350 C CA . CYS A 1 170 ? -5.986 19.914 -24.921 1.00 47.16 170 CYS A CA 1
ATOM 1351 C C . CYS A 1 170 ? -6.452 20.952 -25.949 1.00 47.16 170 CYS A C 1
ATOM 1353 O O . CYS A 1 170 ? -7.430 21.662 -25.704 1.00 47.16 170 CYS A O 1
ATOM 1355 N N . SER A 1 171 ? -5.787 21.053 -27.092 1.00 53.81 171 SER A N 1
ATOM 1356 C CA . SER A 1 171 ? -6.375 21.648 -28.293 1.00 53.81 171 SER A CA 1
ATOM 1357 C C . SER A 1 171 ? -5.819 20.916 -29.501 1.00 53.81 171 SER A C 1
ATOM 1359 O O . SER A 1 171 ? -4.723 21.199 -29.977 1.00 53.81 171 SER A O 1
ATOM 1361 N N . ASP A 1 172 ? -6.604 19.936 -29.938 1.00 49.12 172 ASP A N 1
ATOM 1362 C CA . ASP A 1 172 ? -6.583 19.394 -31.287 1.00 49.12 172 ASP A CA 1
ATOM 1363 C C . ASP A 1 172 ? -6.955 20.498 -32.283 1.00 49.12 172 ASP A C 1
ATOM 1365 O O . ASP A 1 172 ? -7.874 21.284 -32.050 1.00 49.12 172 ASP A O 1
ATOM 1369 N N . GLY A 1 173 ? -6.257 20.537 -33.414 1.00 53.22 173 GLY A N 1
ATOM 1370 C CA . GLY A 1 173 ? -6.516 21.494 -34.483 1.00 53.22 173 GLY A CA 1
ATOM 1371 C C . GLY A 1 173 ? -5.915 21.030 -35.799 1.00 53.22 173 GLY A C 1
ATOM 1372 O O . GLY A 1 173 ? -4.866 21.508 -36.213 1.00 53.22 173 GLY A O 1
ATOM 1373 N N . LEU A 1 174 ? -6.590 20.069 -36.431 1.00 54.75 174 LEU A N 1
ATOM 1374 C CA . LEU A 1 174 ? -6.399 19.660 -37.821 1.00 54.75 174 LEU A CA 1
ATOM 1375 C C . LEU A 1 174 ? -6.454 20.871 -38.767 1.00 54.75 174 LEU A C 1
ATOM 1377 O O . LEU A 1 174 ? -7.369 21.687 -38.684 1.00 54.75 174 LEU A O 1
ATOM 1381 N N . GLY A 1 175 ? -5.534 20.929 -39.728 1.00 47.12 175 GLY A N 1
ATOM 1382 C CA . GLY A 1 175 ? -5.570 21.917 -40.803 1.00 47.12 175 GLY A CA 1
ATOM 1383 C C . GLY A 1 175 ? -4.577 21.581 -41.904 1.00 47.12 175 GLY A C 1
ATOM 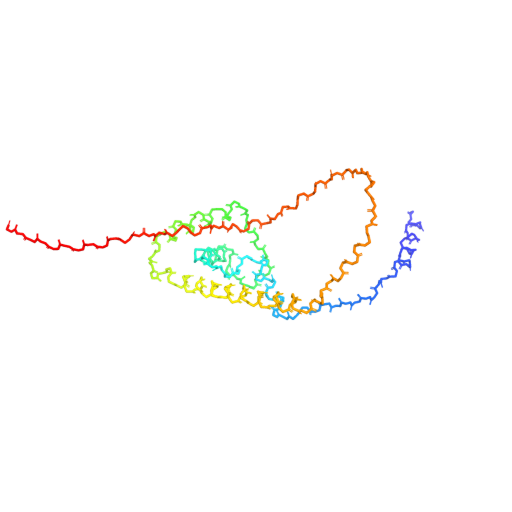1384 O O . GLY A 1 175 ? -3.471 22.107 -41.925 1.00 47.12 175 GLY A O 1
ATOM 1385 N N . GLY A 1 176 ? -4.968 20.686 -42.812 1.00 53.31 176 GLY A N 1
ATOM 1386 C CA . GLY A 1 176 ? -4.252 20.494 -44.069 1.00 53.31 176 GLY A CA 1
ATOM 1387 C C . GLY A 1 176 ? -4.385 21.706 -44.990 1.00 53.31 176 GLY A C 1
ATOM 1388 O O . GLY A 1 176 ? -5.385 22.422 -44.931 1.00 53.31 176 GLY A O 1
ATOM 1389 N N . ARG A 1 177 ? -3.403 21.890 -45.877 1.00 49.03 177 ARG A N 1
ATOM 1390 C CA . ARG A 1 177 ? -3.578 22.483 -47.210 1.00 49.03 177 ARG A CA 1
ATOM 1391 C C . ARG A 1 177 ? -2.310 22.303 -48.058 1.00 49.03 177 ARG A C 1
ATOM 1393 O O . ARG A 1 177 ? -1.262 22.795 -47.665 1.00 49.03 177 ARG A O 1
ATOM 1400 N N . ILE A 1 178 ? -2.549 21.669 -49.213 1.00 53.06 178 ILE A N 1
ATOM 1401 C CA . ILE A 1 178 ? -1.879 21.719 -50.532 1.00 53.06 178 ILE A CA 1
ATOM 1402 C C . ILE A 1 178 ? -0.421 21.264 -50.587 1.00 53.06 178 ILE A C 1
ATOM 1404 O O . ILE A 1 178 ? 0.471 22.034 -50.182 1.00 53.06 178 ILE A O 1
#